Protein AF-A0A8D2ILJ5-F1 (afdb_monomer_lite)

pLDDT: mean 79.69, std 8.04, range [57.44, 95.0]

Sequence (78 aa):
MDSEQYFCALTKQARLLMVLTMVNIIQLVRDHWPMTLVPLGFVLGIYFDRVNDEKLALFKNKSKLYQRELKPGEEAWK

Foldseek 3Di:
DPVVVVVVVVVVVVVVVVVVVVVVVVVCCVVPVVVVVVVVVVVVVVVVVVVVVVVVCPCQLVDPVRNDDDDVPDDSDD

Radius of gyration: 23.57 Å; chains: 1; bounding box: 32×50×51 Å

InterPro domains:
  IPR012575 NADH dehydrogenase [ubiquinone] 1 beta subcomplex subunit 1, NDUB1 [PF08040] (22-78)
  IPR012575 NADH dehydrogenase [ubiquinone] 1 beta subcomplex subunit 1, NDUB1 [PTHR15222] (20-76)

Secondary structure (DSSP, 8-state):
--HHHHHHHHHHHHHHHHHHHHHHHHHHHHHSHHHHHHHHHHHHHHHHHHHHHHHHGGGTTTSTTT--PPPTT--S--

Structure (mmCIF, N/CA/C/O backbone):
data_AF-A0A8D2ILJ5-F1
#
_entry.id   AF-A0A8D2ILJ5-F1
#
loop_
_atom_site.group_PDB
_atom_site.id
_atom_site.type_symbol
_atom_site.label_atom_id
_atom_site.label_alt_id
_atom_site.label_comp_id
_atom_site.label_asym_id
_atom_site.label_entity_id
_atom_site.label_seq_id
_atom_site.pdbx_PDB_ins_code
_atom_site.Cartn_x
_atom_site.Cartn_y
_atom_site.Cartn_z
_atom_site.occupancy
_atom_site.B_iso_or_equiv
_atom_site.auth_seq_id
_atom_site.auth_comp_id
_atom_site.auth_asym_id
_atom_site.auth_atom_id
_atom_site.pdbx_PDB_model_num
ATOM 1 N N . MET A 1 1 ? 16.140 38.503 -22.287 1.00 57.44 1 MET A N 1
ATOM 2 C CA . MET A 1 1 ? 15.201 37.638 -23.041 1.00 57.44 1 MET A CA 1
ATOM 3 C C . MET A 1 1 ? 15.490 36.162 -22.751 1.00 57.44 1 MET A C 1
ATOM 5 O O . MET A 1 1 ? 15.112 35.299 -23.526 1.00 57.44 1 MET A O 1
ATOM 9 N N . ASP A 1 2 ? 16.127 35.867 -21.611 1.00 63.06 2 ASP A N 1
ATOM 10 C CA . ASP A 1 2 ? 16.894 34.630 -21.442 1.00 63.06 2 ASP A CA 1
ATOM 11 C C . ASP A 1 2 ? 16.270 33.705 -20.384 1.00 63.06 2 ASP A C 1
ATOM 13 O O . ASP A 1 2 ? 16.361 32.488 -20.496 1.00 63.06 2 ASP A O 1
ATOM 17 N N . SER A 1 3 ? 15.543 34.255 -19.401 1.00 62.94 3 SER A N 1
ATOM 18 C CA . SER A 1 3 ? 14.882 33.495 -18.323 1.00 62.94 3 SER A CA 1
ATOM 19 C C . SER A 1 3 ? 13.807 32.517 -18.822 1.00 62.94 3 SER A C 1
ATOM 21 O O . SER A 1 3 ? 13.737 31.383 -18.349 1.00 62.94 3 SER A O 1
ATOM 23 N N . GLU A 1 4 ? 13.013 32.915 -19.818 1.00 71.12 4 GLU A N 1
ATOM 24 C CA . GLU A 1 4 ? 11.986 32.072 -20.459 1.00 71.12 4 GLU A CA 1
ATOM 25 C C . GLU A 1 4 ? 12.607 30.878 -21.206 1.00 71.12 4 GLU A C 1
ATOM 27 O O . GLU A 1 4 ? 12.067 29.767 -21.237 1.00 71.12 4 GLU A O 1
ATOM 32 N N . GLN A 1 5 ? 13.793 31.086 -21.779 1.00 70.88 5 GLN A N 1
ATOM 33 C CA . GLN A 1 5 ? 14.498 30.085 -22.570 1.00 70.88 5 GLN A CA 1
ATOM 34 C C . GLN A 1 5 ? 15.119 29.005 -21.678 1.00 70.88 5 GLN A C 1
ATOM 36 O O . GLN A 1 5 ? 15.032 27.819 -22.009 1.00 70.88 5 GLN A O 1
ATOM 41 N N . TYR A 1 6 ? 15.631 29.383 -20.500 1.00 66.50 6 TYR A N 1
ATOM 42 C CA . TYR A 1 6 ? 16.061 28.426 -19.476 1.00 66.50 6 TYR A CA 1
ATOM 43 C C . TYR A 1 6 ? 14.894 27.604 -18.924 1.00 66.50 6 TYR A C 1
ATOM 45 O O . TYR A 1 6 ? 15.045 26.397 -18.753 1.00 66.50 6 TYR A O 1
ATOM 53 N N . PHE A 1 7 ? 13.714 28.198 -18.710 1.00 69.56 7 PHE A N 1
ATOM 54 C CA . PHE A 1 7 ? 12.535 27.456 -18.244 1.00 69.56 7 PHE A CA 1
ATOM 55 C C . PHE A 1 7 ? 12.044 26.432 -19.287 1.00 69.56 7 PHE A C 1
ATOM 57 O O . PHE A 1 7 ? 11.747 25.280 -18.961 1.00 69.56 7 PHE A O 1
ATOM 64 N N . CYS A 1 8 ? 12.038 26.800 -20.571 1.00 71.94 8 CYS A N 1
ATOM 65 C CA . CYS A 1 8 ? 11.717 25.888 -21.675 1.00 71.94 8 CYS A CA 1
ATOM 66 C C . CYS A 1 8 ? 12.757 24.759 -21.833 1.00 71.94 8 CYS A C 1
ATOM 68 O O . CYS A 1 8 ? 12.399 23.601 -22.057 1.00 71.94 8 CYS A O 1
ATOM 70 N N . ALA A 1 9 ? 14.048 25.059 -21.675 1.00 77.06 9 ALA A N 1
ATOM 7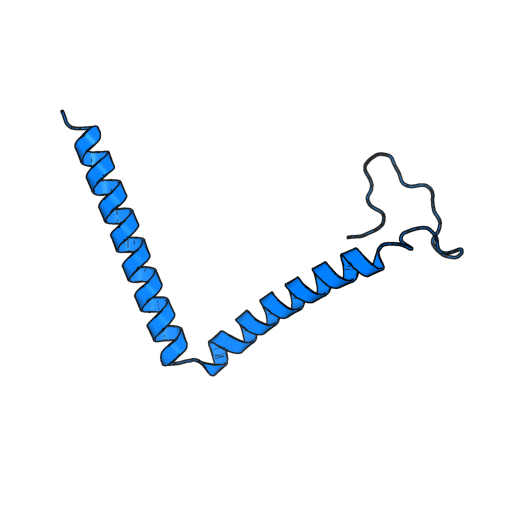1 C CA . ALA A 1 9 ? 15.105 24.049 -21.694 1.00 77.06 9 ALA A CA 1
ATOM 72 C C . ALA A 1 9 ? 15.010 23.105 -20.485 1.00 77.06 9 ALA A C 1
ATOM 74 O O . ALA A 1 9 ? 15.088 21.892 -20.652 1.00 77.06 9 ALA A O 1
ATOM 75 N N . LEU A 1 10 ? 14.746 23.640 -19.290 1.00 74.81 10 LEU A N 1
ATOM 76 C CA . LEU A 1 10 ? 14.588 22.870 -18.057 1.00 74.81 10 LEU A CA 1
ATOM 77 C C . LEU A 1 10 ? 13.374 21.936 -18.126 1.00 74.81 10 LEU A C 1
ATOM 79 O O . LEU A 1 10 ? 13.471 20.773 -17.750 1.00 74.81 10 LEU A O 1
ATOM 83 N N . THR A 1 11 ? 12.247 22.409 -18.662 1.00 71.88 11 THR A N 1
ATOM 84 C CA . THR A 1 11 ? 11.038 21.586 -18.842 1.00 71.88 11 THR A CA 1
ATOM 85 C C . THR A 1 11 ? 11.226 20.502 -19.904 1.00 71.88 11 THR A C 1
ATOM 87 O O . THR A 1 11 ? 10.753 19.378 -19.723 1.00 71.88 11 THR A O 1
ATOM 90 N N . LYS A 1 12 ? 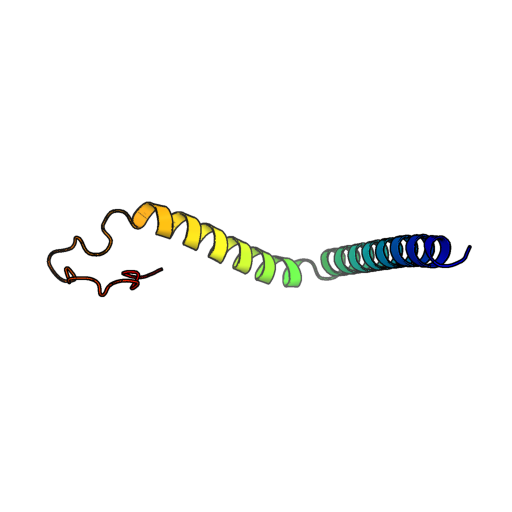11.967 20.780 -20.984 1.00 78.56 12 LYS A N 1
ATOM 91 C CA . LYS A 1 12 ? 12.362 19.764 -21.975 1.00 78.56 12 LYS A CA 1
ATOM 92 C C . LYS A 1 12 ? 13.345 18.749 -21.397 1.00 78.56 12 LYS A C 1
ATOM 94 O O . LYS A 1 12 ? 13.171 17.557 -21.624 1.00 78.56 12 LYS A O 1
ATOM 99 N N . GLN A 1 13 ? 14.323 19.195 -20.614 1.00 75.31 13 GLN A N 1
ATOM 100 C CA . GLN A 1 13 ? 15.309 18.332 -19.970 1.00 75.31 13 GLN A CA 1
ATOM 101 C C . GLN A 1 13 ? 14.668 17.457 -18.888 1.00 75.31 13 GLN A C 1
ATOM 103 O O . GLN A 1 13 ? 14.932 16.262 -18.846 1.00 75.31 13 GLN A O 1
ATOM 108 N N . ALA A 1 14 ? 13.753 18.005 -18.086 1.00 77.12 14 ALA A N 1
ATOM 109 C CA . ALA A 1 14 ? 12.959 17.252 -17.119 1.00 77.12 14 ALA A CA 1
ATOM 110 C C . ALA A 1 14 ? 12.057 16.215 -17.805 1.00 77.12 14 ALA A C 1
ATOM 112 O O . ALA A 1 14 ? 11.989 15.070 -17.366 1.00 77.12 14 ALA A O 1
ATOM 113 N N . ARG A 1 15 ? 11.417 16.579 -18.926 1.00 77.12 15 ARG A N 1
ATOM 114 C CA . ARG A 1 15 ? 10.625 15.642 -19.737 1.00 77.12 15 ARG A CA 1
ATOM 115 C C . ARG A 1 15 ? 11.491 14.522 -20.310 1.00 77.12 15 ARG A C 1
ATOM 117 O O . ARG A 1 15 ? 11.086 13.367 -20.282 1.00 77.12 15 ARG A O 1
ATOM 124 N N . LEU A 1 16 ? 12.677 14.845 -20.810 1.00 77.75 16 LEU A N 1
ATOM 125 C CA . LEU A 1 16 ? 13.591 13.867 -21.391 1.00 77.75 16 LEU A CA 1
ATOM 126 C C . LEU A 1 16 ? 14.167 12.934 -20.314 1.00 77.75 16 LEU A C 1
ATOM 128 O O . LEU A 1 16 ? 14.190 11.724 -20.513 1.00 77.75 16 LEU A O 1
ATOM 132 N N . LEU A 1 17 ? 14.512 13.467 -19.139 1.00 77.81 17 LEU A N 1
ATOM 133 C CA . LEU A 1 17 ? 14.889 12.679 -17.964 1.00 77.81 17 LEU A CA 1
ATOM 134 C C . LEU A 1 17 ? 13.752 11.755 -17.502 1.00 77.81 17 LEU A C 1
ATOM 136 O O . LEU A 1 17 ? 14.011 10.591 -17.222 1.00 77.81 17 LEU A O 1
ATOM 140 N N . MET A 1 18 ? 12.498 12.222 -17.490 1.00 73.19 18 MET A N 1
ATOM 141 C CA . MET A 1 18 ? 11.336 11.371 -17.193 1.00 73.19 18 MET A CA 1
ATOM 142 C C . MET A 1 18 ? 11.133 10.255 -18.227 1.00 73.19 18 MET A C 1
ATOM 144 O O . MET A 1 18 ? 10.792 9.133 -17.866 1.00 73.19 18 MET A O 1
ATOM 148 N N . VAL A 1 19 ? 11.334 10.529 -19.518 1.00 76.88 19 VAL A N 1
ATOM 149 C CA . VAL A 1 19 ? 11.196 9.498 -20.559 1.00 76.88 19 VAL A CA 1
ATOM 150 C C . VAL A 1 19 ? 12.313 8.459 -20.440 1.00 76.88 19 VAL A C 1
ATOM 152 O O . VAL A 1 19 ? 12.043 7.263 -20.514 1.00 76.88 19 VAL A O 1
ATOM 155 N N . LEU A 1 20 ? 13.553 8.886 -20.192 1.00 75.31 20 LEU A N 1
ATOM 156 C CA . LEU A 1 20 ? 14.689 7.978 -20.010 1.00 75.31 20 LEU A CA 1
ATOM 157 C C . LEU A 1 20 ? 14.517 7.069 -18.784 1.00 75.31 20 LEU A C 1
ATOM 159 O O . LEU A 1 20 ? 14.814 5.876 -18.864 1.00 75.31 20 LEU A O 1
ATOM 163 N N . THR A 1 21 ? 14.001 7.594 -17.669 1.00 75.81 21 THR A N 1
ATOM 164 C CA . THR A 1 21 ? 13.736 6.781 -16.472 1.00 75.81 21 THR A CA 1
ATOM 165 C C . THR A 1 21 ? 12.615 5.774 -16.718 1.00 75.81 21 THR A C 1
ATOM 167 O O . THR A 1 21 ? 12.767 4.607 -16.361 1.00 75.81 21 THR A O 1
ATOM 170 N N . MET A 1 22 ? 11.533 6.178 -17.392 1.00 74.19 22 MET A N 1
ATOM 171 C CA . MET A 1 22 ? 10.431 5.280 -17.759 1.00 74.19 22 MET A CA 1
ATOM 172 C C . MET A 1 22 ? 10.897 4.141 -18.666 1.00 74.19 22 MET A C 1
ATOM 174 O O . MET A 1 22 ? 10.570 2.984 -18.411 1.00 74.19 22 MET A O 1
ATOM 178 N N . VAL A 1 23 ? 11.709 4.441 -19.684 1.00 76.19 23 VAL A N 1
ATOM 179 C CA . VAL A 1 23 ? 12.252 3.418 -20.587 1.00 76.19 23 VAL A CA 1
ATOM 180 C C . VAL A 1 23 ? 13.129 2.426 -19.819 1.00 76.19 23 VAL A C 1
ATOM 182 O O . VAL A 1 23 ? 12.977 1.224 -20.018 1.00 76.19 23 VAL A O 1
ATOM 185 N N . ASN A 1 24 ? 13.978 2.886 -18.896 1.00 78.00 24 ASN A N 1
ATOM 186 C CA . ASN A 1 24 ? 14.838 1.997 -18.108 1.00 78.00 24 ASN A CA 1
ATOM 187 C C . ASN A 1 24 ? 14.039 1.082 -17.158 1.00 78.00 24 ASN A C 1
ATOM 189 O O . ASN A 1 24 ? 14.332 -0.105 -17.039 1.00 78.00 24 ASN A O 1
ATOM 193 N N . ILE A 1 25 ? 12.980 1.606 -16.530 1.00 75.00 25 ILE A N 1
ATOM 194 C CA . ILE A 1 25 ? 12.087 0.811 -15.672 1.00 75.00 25 ILE A CA 1
ATOM 195 C C . ILE A 1 25 ? 11.370 -0.271 -16.492 1.00 75.00 25 ILE A C 1
ATOM 197 O O . ILE A 1 25 ? 11.269 -1.410 -16.047 1.00 75.00 25 ILE A O 1
ATOM 201 N N . ILE A 1 26 ? 10.916 0.055 -17.706 1.00 79.94 26 ILE A N 1
ATOM 202 C CA . ILE A 1 26 ? 10.248 -0.907 -18.595 1.00 79.94 26 ILE A CA 1
ATOM 203 C C . ILE A 1 26 ? 11.209 -2.022 -19.033 1.00 79.94 26 ILE A C 1
ATOM 205 O O . ILE A 1 26 ? 10.805 -3.183 -19.075 1.00 79.94 26 ILE A O 1
ATOM 209 N N . GLN A 1 27 ? 12.477 -1.702 -19.319 1.00 74.94 27 GLN A N 1
ATOM 210 C CA . GLN A 1 27 ? 13.489 -2.720 -19.634 1.00 74.94 27 GLN A CA 1
ATOM 211 C C . GLN A 1 27 ? 13.775 -3.614 -18.417 1.00 74.94 27 GLN A C 1
ATOM 213 O O . GLN A 1 27 ? 13.772 -4.833 -18.553 1.00 74.94 27 GLN A O 1
ATOM 218 N N . LEU A 1 28 ? 13.908 -3.038 -17.216 1.00 75.75 28 LEU A N 1
ATOM 219 C CA . LEU A 1 28 ? 14.116 -3.793 -15.973 1.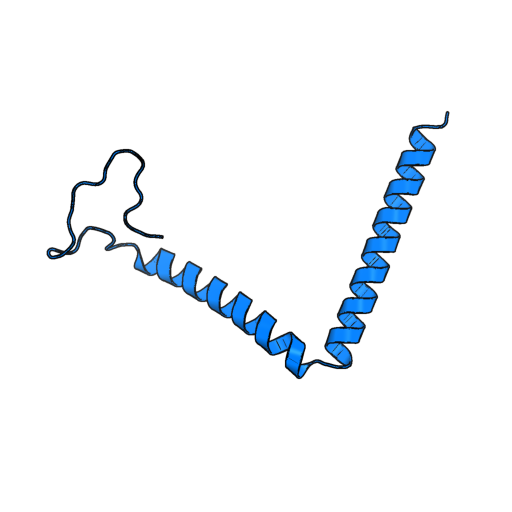00 75.75 28 LEU A CA 1
ATOM 220 C C . LEU A 1 28 ? 12.956 -4.757 -15.673 1.00 75.75 28 LEU A C 1
ATOM 222 O O . LEU A 1 28 ? 13.186 -5.917 -15.335 1.00 75.75 28 LEU A O 1
ATOM 226 N N . VAL A 1 29 ? 11.712 -4.294 -15.843 1.00 77.56 29 VAL A N 1
ATOM 227 C CA . VAL A 1 29 ? 10.511 -5.129 -15.690 1.00 77.56 29 VAL A CA 1
ATOM 228 C C . VAL A 1 29 ? 10.483 -6.245 -16.732 1.00 77.56 29 VAL A C 1
ATOM 230 O O . VAL A 1 29 ? 10.035 -7.340 -16.416 1.00 77.56 29 VAL A O 1
ATOM 233 N N . ARG A 1 30 ? 10.952 -6.005 -17.961 1.00 78.94 30 ARG A N 1
ATOM 234 C CA . ARG A 1 30 ? 10.966 -7.027 -19.015 1.00 78.94 30 ARG A CA 1
ATOM 235 C C . ARG A 1 30 ? 12.050 -8.081 -18.787 1.00 78.94 30 ARG A C 1
ATOM 237 O O . ARG A 1 30 ? 11.777 -9.269 -18.927 1.00 78.94 30 ARG A O 1
ATOM 244 N N . ASP A 1 31 ? 13.252 -7.650 -18.427 1.00 81.69 31 ASP A N 1
ATOM 245 C CA . ASP A 1 31 ? 14.425 -8.523 -18.348 1.00 81.69 31 ASP A CA 1
ATOM 246 C C . ASP A 1 31 ? 14.501 -9.263 -16.998 1.00 81.69 31 ASP A C 1
ATOM 248 O O . ASP A 1 31 ? 15.026 -10.375 -16.921 1.00 81.69 31 ASP A O 1
ATOM 252 N N . HIS A 1 32 ? 13.929 -8.690 -15.931 1.00 81.38 32 HIS A N 1
ATOM 253 C CA . HIS A 1 32 ? 13.929 -9.280 -14.590 1.00 81.38 32 HIS A CA 1
ATOM 254 C C . HIS A 1 32 ? 12.555 -9.235 -13.902 1.00 81.38 32 HIS A C 1
ATOM 256 O O . HIS A 1 32 ? 12.428 -8.995 -12.697 1.00 81.38 32 HIS A O 1
ATOM 262 N N . TRP A 1 33 ? 11.516 -9.542 -14.686 1.00 80.31 33 TRP A N 1
ATOM 263 C CA . TRP A 1 33 ? 10.111 -9.544 -14.271 1.00 80.31 33 TRP A CA 1
ATOM 264 C C . TRP A 1 33 ? 9.811 -10.244 -12.928 1.00 80.31 33 TRP A C 1
ATOM 266 O O . TRP A 1 33 ? 9.039 -9.679 -12.148 1.00 80.31 33 TRP A O 1
ATOM 276 N N . PRO A 1 34 ? 10.426 -11.392 -12.557 1.00 80.38 34 PRO A N 1
ATOM 277 C CA . PRO A 1 34 ? 10.065 -12.074 -11.317 1.00 80.38 34 PRO A CA 1
ATOM 278 C C . PRO A 1 34 ? 10.513 -11.286 -10.082 1.00 80.38 34 PRO A C 1
ATOM 28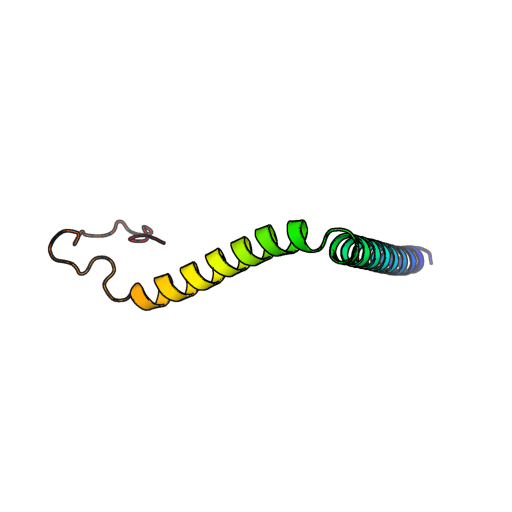0 O O . PRO A 1 34 ? 9.795 -11.223 -9.088 1.00 80.38 34 PRO A O 1
ATOM 283 N N . MET A 1 35 ? 11.679 -10.639 -10.147 1.00 82.50 35 MET A N 1
ATOM 284 C CA . MET A 1 35 ? 12.237 -9.897 -9.015 1.00 82.50 35 MET A CA 1
ATOM 285 C C . MET A 1 35 ? 11.584 -8.528 -8.840 1.00 82.50 35 MET A C 1
ATOM 287 O O . MET A 1 35 ? 11.595 -7.999 -7.736 1.00 82.50 35 MET A O 1
ATOM 291 N N . THR A 1 36 ? 11.006 -7.944 -9.894 1.00 81.12 36 THR A N 1
ATOM 292 C CA . THR A 1 36 ? 10.289 -6.663 -9.793 1.00 81.12 36 THR A CA 1
ATOM 293 C C . THR A 1 36 ? 8.848 -6.835 -9.309 1.00 81.12 36 THR A C 1
ATOM 295 O O . THR A 1 36 ? 8.345 -5.987 -8.572 1.00 81.12 36 THR A O 1
ATOM 298 N N . LEU A 1 37 ? 8.178 -7.936 -9.664 1.00 85.25 37 LEU A N 1
ATOM 299 C CA . LEU A 1 37 ? 6.788 -8.164 -9.259 1.00 85.25 37 LEU A CA 1
ATOM 300 C C . LEU A 1 37 ? 6.625 -8.456 -7.766 1.00 85.25 37 LEU A C 1
ATOM 302 O O . LEU A 1 37 ? 5.644 -8.015 -7.176 1.00 85.25 37 LEU A O 1
ATOM 306 N N . VAL A 1 38 ? 7.573 -9.159 -7.143 1.00 86.62 38 VAL A N 1
ATOM 307 C CA . VAL A 1 38 ? 7.515 -9.483 -5.707 1.00 86.62 38 VAL A CA 1
ATOM 308 C C . VAL A 1 38 ? 7.485 -8.228 -4.815 1.00 86.62 38 VAL A C 1
ATOM 310 O O . VAL A 1 38 ? 6.545 -8.097 -4.029 1.00 86.62 38 VAL A O 1
ATOM 313 N N . PRO A 1 39 ? 8.428 -7.269 -4.919 1.00 88.19 39 PRO A N 1
ATOM 314 C CA . PRO A 1 39 ? 8.386 -6.054 -4.110 1.00 88.19 39 PRO A CA 1
ATOM 315 C C . PRO A 1 39 ? 7.188 -5.165 -4.460 1.00 88.19 39 PRO A C 1
ATOM 317 O O . PRO A 1 39 ? 6.601 -4.566 -3.562 1.00 88.19 39 PRO A O 1
ATOM 320 N N . LEU A 1 40 ? 6.769 -5.110 -5.730 1.00 89.44 40 LEU A N 1
ATOM 321 C CA . LEU A 1 40 ? 5.577 -4.355 -6.121 1.00 89.44 40 LEU A CA 1
ATOM 322 C C . LEU A 1 40 ? 4.303 -4.954 -5.505 1.00 89.44 40 LEU A C 1
ATOM 324 O O . LEU A 1 40 ? 3.479 -4.228 -4.952 1.00 89.44 40 LEU A O 1
ATOM 328 N N . GLY A 1 41 ? 4.172 -6.281 -5.541 1.00 91.44 41 GLY A N 1
ATOM 329 C CA . GLY A 1 41 ? 3.081 -7.015 -4.905 1.00 91.44 41 GLY A CA 1
ATOM 330 C C . GLY A 1 41 ? 3.070 -6.843 -3.388 1.00 91.44 41 GLY A C 1
ATOM 331 O O . GLY A 1 41 ? 2.003 -6.693 -2.804 1.00 91.44 41 GLY A O 1
ATOM 332 N N . PHE A 1 42 ? 4.241 -6.774 -2.754 1.00 93.12 42 PHE A N 1
ATOM 333 C CA . PHE A 1 42 ? 4.354 -6.503 -1.321 1.00 93.12 42 PHE A CA 1
ATOM 334 C C . PHE A 1 42 ? 3.864 -5.096 -0.952 1.00 93.12 42 PHE A C 1
ATOM 336 O O . PHE A 1 42 ? 3.087 -4.938 -0.012 1.00 93.12 42 PHE A O 1
ATOM 343 N N . VAL A 1 43 ? 4.255 -4.075 -1.724 1.00 94.19 43 VAL A N 1
ATOM 344 C CA . VAL A 1 43 ? 3.784 -2.695 -1.514 1.00 94.19 43 VAL A CA 1
ATOM 345 C C . VAL A 1 43 ? 2.269 -2.596 -1.707 1.00 94.19 43 VAL A C 1
ATOM 347 O O . VAL A 1 43 ? 1.587 -1.977 -0.890 1.00 94.19 43 VAL A O 1
ATOM 350 N N . LEU A 1 44 ? 1.732 -3.238 -2.749 1.00 94.81 44 LEU A N 1
ATOM 351 C CA . LEU A 1 44 ? 0.287 -3.311 -2.977 1.00 94.81 44 LEU A CA 1
ATOM 352 C C . LEU A 1 44 ? -0.434 -4.066 -1.852 1.00 94.81 44 LEU A C 1
ATOM 354 O O . LEU A 1 44 ? -1.501 -3.638 -1.421 1.00 94.81 44 LEU A O 1
ATOM 358 N N . GLY A 1 45 ? 0.164 -5.143 -1.339 1.00 95.00 45 GLY A N 1
ATOM 359 C CA . GLY A 1 45 ? -0.348 -5.898 -0.198 1.00 95.00 45 GLY A CA 1
ATOM 360 C C . GLY A 1 45 ? -0.479 -5.032 1.051 1.00 95.00 45 GLY A C 1
ATOM 361 O O . GLY A 1 45 ? -1.566 -4.944 1.608 1.00 95.00 45 GLY A O 1
ATOM 362 N N . ILE A 1 46 ? 0.582 -4.309 1.430 1.00 94.12 46 ILE A N 1
ATOM 363 C CA . ILE A 1 46 ? 0.552 -3.372 2.569 1.00 94.12 46 ILE A CA 1
ATOM 364 C C . ILE A 1 46 ? -0.517 -2.294 2.370 1.00 94.12 46 ILE A C 1
ATOM 366 O O . ILE A 1 46 ? -1.186 -1.895 3.322 1.00 94.12 46 ILE A O 1
ATOM 370 N N . TYR A 1 47 ? -0.675 -1.791 1.145 1.00 93.38 47 TYR A N 1
ATOM 371 C CA . TYR A 1 47 ? -1.685 -0.780 0.861 1.00 93.38 47 TYR A CA 1
ATOM 372 C C . TYR A 1 47 ? -3.103 -1.314 1.091 1.00 93.38 47 TYR A C 1
ATOM 374 O O . TYR A 1 47 ? -3.896 -0.669 1.777 1.00 93.38 47 TYR A O 1
ATOM 382 N N . PHE A 1 48 ? -3.417 -2.495 0.557 1.00 94.88 48 PHE A N 1
ATOM 383 C CA . PHE A 1 48 ? -4.733 -3.097 0.752 1.00 94.88 48 PHE A CA 1
ATOM 384 C C . PHE A 1 48 ? -4.996 -3.490 2.205 1.00 94.88 48 PHE A C 1
ATOM 386 O O . PHE A 1 48 ? -6.124 -3.321 2.667 1.00 94.88 48 PHE A O 1
ATOM 393 N N . ASP A 1 49 ? -3.969 -3.940 2.923 1.00 92.69 49 ASP A N 1
ATOM 394 C CA . ASP A 1 49 ? -4.047 -4.248 4.351 1.00 92.69 49 ASP A CA 1
ATOM 395 C C . ASP A 1 49 ? -4.437 -3.000 5.157 1.00 92.69 49 ASP A C 1
ATOM 397 O O . ASP A 1 49 ? -5.439 -3.005 5.867 1.00 92.69 49 ASP A O 1
ATOM 401 N N . ARG A 1 50 ? -3.777 -1.860 4.901 1.00 89.88 50 ARG A N 1
ATOM 402 C CA . ARG A 1 50 ? -4.117 -0.572 5.536 1.00 89.88 50 ARG A CA 1
ATOM 403 C C . ARG A 1 50 ? -5.544 -0.115 5.255 1.00 89.88 50 ARG A C 1
ATOM 405 O O . ARG A 1 50 ? -6.240 0.332 6.160 1.00 89.88 50 ARG A O 1
ATOM 412 N N . VAL A 1 51 ? -5.996 -0.238 4.007 1.00 89.75 51 VAL A N 1
ATOM 413 C CA . VAL A 1 51 ? -7.375 0.118 3.631 1.00 89.75 51 VAL A CA 1
ATOM 414 C C . VAL A 1 51 ? -8.390 -0.785 4.337 1.00 89.75 51 VAL A C 1
ATOM 416 O O . VAL A 1 51 ? -9.508 -0.361 4.635 1.00 89.75 51 VAL A O 1
ATOM 419 N N . ASN A 1 52 ? -8.034 -2.043 4.585 1.00 90.06 52 ASN A N 1
ATOM 420 C CA . ASN A 1 52 ? -8.890 -2.971 5.304 1.00 90.06 52 ASN A CA 1
ATOM 421 C C . ASN A 1 52 ? -8.911 -2.678 6.813 1.00 90.06 52 ASN A C 1
ATOM 423 O O . ASN A 1 52 ? -9.988 -2.645 7.408 1.00 90.06 52 ASN A O 1
ATOM 427 N N . ASP A 1 53 ? -7.761 -2.373 7.409 1.00 87.62 53 ASP A N 1
ATOM 428 C CA . ASP A 1 53 ? -7.652 -1.988 8.818 1.00 87.62 53 ASP A CA 1
ATOM 429 C C . ASP A 1 53 ? -8.445 -0.715 9.136 1.00 87.62 53 ASP A C 1
ATOM 431 O O . ASP A 1 53 ? -9.115 -0.643 10.168 1.00 87.62 53 ASP A O 1
ATOM 435 N N . GLU A 1 54 ? -8.478 0.257 8.218 1.00 85.38 54 GLU A N 1
ATOM 436 C CA . GLU A 1 54 ? -9.324 1.452 8.336 1.00 85.38 54 GLU A CA 1
ATOM 437 C C . GLU A 1 54 ? -10.824 1.117 8.383 1.00 85.38 54 GLU A C 1
ATOM 439 O O . GLU A 1 54 ? -11.588 1.783 9.083 1.00 85.38 54 GLU A O 1
ATOM 444 N N . LYS A 1 55 ? -11.266 0.058 7.693 1.00 84.94 55 LYS A N 1
ATOM 445 C CA . LYS A 1 55 ? -12.666 -0.405 7.738 1.00 84.94 55 LYS A CA 1
ATOM 446 C C . LYS A 1 55 ? -12.973 -1.176 9.021 1.00 84.94 55 LYS A C 1
ATOM 448 O O . LYS A 1 55 ? -14.078 -1.073 9.552 1.00 84.94 55 LYS A O 1
ATOM 453 N N . LEU A 1 56 ? -12.002 -1.931 9.533 1.00 81.75 56 LEU A N 1
ATOM 454 C CA . LEU A 1 56 ? -12.118 -2.706 10.774 1.00 81.75 56 LEU A CA 1
ATOM 455 C C . LEU A 1 56 ? -11.880 -1.855 12.036 1.00 81.75 56 LEU A C 1
ATOM 457 O O . LEU A 1 56 ? -12.154 -2.291 13.155 1.00 81.75 56 LEU A O 1
ATOM 461 N N . ALA A 1 57 ? -11.465 -0.601 11.861 1.00 78.88 57 ALA A N 1
ATOM 462 C CA . ALA A 1 57 ? -11.215 0.376 12.912 1.00 78.88 57 ALA A CA 1
ATOM 463 C C . ALA A 1 57 ? -12.459 0.816 13.711 1.00 78.88 57 ALA A C 1
ATOM 465 O O . ALA A 1 57 ? -12.330 1.553 14.689 1.00 78.88 57 ALA A O 1
ATOM 466 N N . LEU A 1 58 ? -13.668 0.391 13.333 1.00 77.06 58 LEU A N 1
ATOM 467 C CA . LEU A 1 58 ? -14.919 0.835 13.964 1.00 77.06 58 LEU A CA 1
ATOM 468 C C . LEU A 1 58 ? -14.995 0.527 15.468 1.00 77.06 58 LEU A C 1
ATOM 470 O O . LEU A 1 58 ? -15.655 1.248 16.215 1.00 77.06 58 LEU A O 1
ATOM 474 N N . PHE A 1 59 ? -14.300 -0.515 15.928 1.00 77.69 59 PHE 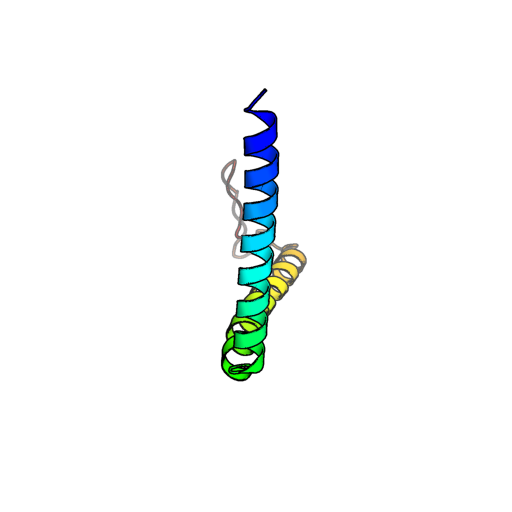A N 1
ATOM 475 C CA . PHE A 1 59 ? -14.262 -0.897 17.342 1.00 77.69 59 PHE A CA 1
ATOM 476 C C . PHE A 1 59 ? -12.987 -0.436 18.073 1.00 77.69 59 PHE A C 1
ATOM 478 O O . PHE A 1 59 ? -12.702 -0.889 19.188 1.00 77.69 59 PHE A O 1
ATOM 485 N N . LYS A 1 60 ? -12.219 0.492 17.477 1.00 78.56 60 LYS A N 1
ATOM 486 C CA . LYS A 1 60 ? -11.043 1.104 18.111 1.00 78.56 60 LYS A CA 1
ATOM 487 C C . LYS A 1 60 ? -11.431 1.702 19.460 1.00 78.56 60 LYS A C 1
ATOM 489 O O . LYS A 1 60 ? -12.336 2.527 19.554 1.00 78.56 60 LYS A O 1
ATOM 494 N N . ASN A 1 61 ? -10.734 1.275 20.513 1.00 74.50 61 ASN A N 1
ATOM 495 C CA . ASN A 1 61 ? -10.911 1.786 21.872 1.00 74.50 61 ASN A CA 1
ATOM 496 C C . ASN A 1 61 ? -12.343 1.631 22.450 1.00 74.50 61 ASN A C 1
ATOM 498 O O . ASN A 1 61 ? -12.731 2.335 23.381 1.00 74.50 61 ASN A O 1
ATOM 502 N N . LYS A 1 62 ? -13.145 0.707 21.899 1.00 79.19 62 LYS A N 1
ATOM 503 C CA . LYS A 1 62 ? -14.492 0.361 22.396 1.00 79.19 62 LYS A CA 1
ATOM 504 C C . LYS A 1 62 ? -14.551 -1.007 23.082 1.00 79.19 62 LYS A C 1
ATOM 506 O O . LYS A 1 62 ? -15.540 -1.328 23.733 1.00 79.19 62 LYS A O 1
ATOM 511 N N . SER A 1 63 ? -13.502 -1.821 22.959 1.00 83.44 63 SER A N 1
ATOM 512 C CA . SER A 1 63 ? -13.427 -3.125 23.621 1.00 83.44 63 SER A CA 1
ATOM 513 C C . SER A 1 63 ? -13.254 -2.984 25.131 1.00 83.44 63 SER A C 1
ATOM 515 O O . SER A 1 63 ? -12.366 -2.259 25.568 1.00 83.44 63 SER A O 1
ATOM 517 N N . LYS A 1 64 ? -14.008 -3.763 25.918 1.00 81.62 64 LYS A N 1
ATOM 518 C CA . LYS A 1 64 ? -13.981 -3.747 27.395 1.00 81.62 64 LYS A CA 1
ATOM 519 C C . LYS A 1 64 ? -12.583 -3.946 28.009 1.00 81.62 64 LYS A C 1
ATOM 521 O O . LYS A 1 64 ? -12.350 -3.499 29.122 1.00 81.62 64 LYS A O 1
ATOM 526 N N . LEU A 1 65 ? -11.671 -4.613 27.295 1.00 84.31 65 LEU A N 1
ATOM 527 C CA . LEU A 1 65 ? -10.305 -4.884 27.759 1.00 84.31 65 LEU A CA 1
ATOM 528 C C . LEU A 1 65 ? -9.328 -3.717 27.517 1.00 84.31 65 LEU A C 1
ATOM 530 O O . LEU A 1 65 ? -8.432 -3.506 28.325 1.00 84.31 65 LEU A O 1
ATOM 534 N N . TYR A 1 66 ? -9.497 -2.968 26.422 1.00 80.88 66 TYR A N 1
ATOM 535 C CA . TYR A 1 66 ? -8.567 -1.909 25.989 1.00 80.88 66 TYR A CA 1
ATOM 536 C C . TYR A 1 66 ? -9.175 -0.504 25.984 1.00 80.88 66 TYR A C 1
ATOM 538 O O . TYR A 1 66 ? -8.556 0.426 25.474 1.00 80.88 66 TYR A O 1
ATOM 546 N N . GLN A 1 67 ? -10.385 -0.340 26.518 1.00 82.06 67 GLN A N 1
ATOM 547 C CA . GLN A 1 67 ? -11.033 0.960 26.622 1.00 82.06 67 GLN A CA 1
ATOM 548 C C . GLN A 1 67 ? -10.254 1.845 27.598 1.00 82.06 67 GLN A C 1
ATOM 550 O O . GLN A 1 67 ? -10.136 1.537 28.784 1.00 82.06 67 GLN A O 1
ATOM 555 N N . ARG A 1 68 ? -9.726 2.952 27.084 1.00 84.06 68 ARG A N 1
ATOM 556 C CA . ARG A 1 68 ? -9.004 3.970 27.851 1.00 84.06 68 ARG A CA 1
ATOM 557 C C . ARG A 1 68 ? -9.379 5.365 27.366 1.00 84.06 68 ARG A C 1
ATOM 559 O O . ARG A 1 68 ? -9.706 5.547 26.195 1.00 84.06 68 ARG A O 1
ATOM 566 N N . GLU A 1 69 ? -9.296 6.356 28.243 1.00 81.12 69 GLU A N 1
ATOM 567 C CA . GLU A 1 69 ? -9.394 7.758 27.827 1.00 81.12 69 GLU A CA 1
ATOM 568 C C . GLU A 1 69 ? -8.164 8.114 26.974 1.00 81.12 69 GLU A C 1
ATOM 570 O O . GLU A 1 69 ? -7.024 7.845 27.370 1.00 81.12 69 GLU A O 1
ATOM 575 N N . LEU A 1 70 ? -8.382 8.668 25.778 1.00 79.00 70 LEU A N 1
ATOM 576 C CA . LEU A 1 70 ? -7.294 9.143 24.915 1.00 79.00 70 LEU A CA 1
ATOM 577 C C . LEU A 1 70 ? -6.817 10.500 25.423 1.00 79.00 70 LEU A C 1
ATOM 579 O O . LEU A 1 70 ? -7.626 11.372 25.746 1.00 79.00 70 LEU A O 1
ATOM 583 N N . LYS A 1 71 ? -5.498 10.708 25.449 1.00 82.38 71 LYS A N 1
ATOM 584 C CA . LYS A 1 71 ? -4.955 12.051 25.654 1.00 82.38 71 LYS A CA 1
ATOM 585 C C . LYS A 1 71 ? -5.346 12.945 24.469 1.00 82.38 71 LYS A C 1
ATOM 587 O O . LYS A 1 71 ? -5.447 12.453 23.343 1.00 82.38 71 LYS A O 1
ATOM 592 N N . PRO A 1 72 ? -5.558 14.253 24.690 1.00 79.19 72 PRO A N 1
ATOM 593 C CA . PRO A 1 72 ? -5.875 15.169 23.602 1.00 79.19 72 PRO A CA 1
ATOM 594 C C . PRO A 1 72 ? -4.754 15.139 22.552 1.00 79.19 72 PRO A C 1
ATOM 596 O O . PRO A 1 72 ? -3.599 15.418 22.868 1.00 79.19 72 PRO A O 1
ATOM 599 N N . GLY A 1 73 ? -5.101 14.766 21.317 1.00 78.38 73 GLY A N 1
ATOM 600 C CA . GLY A 1 73 ? -4.163 14.622 20.196 1.00 78.38 73 GLY A CA 1
ATOM 601 C C . GLY A 1 73 ? -3.558 13.224 19.998 1.00 78.38 73 GLY A C 1
ATOM 602 O O . GLY A 1 73 ? -2.766 13.053 19.077 1.00 78.38 73 GLY A O 1
ATOM 603 N N . GLU A 1 74 ? -3.913 12.228 20.816 1.00 78.44 74 GLU A N 1
ATOM 604 C CA . GLU A 1 74 ? -3.456 10.840 20.657 1.00 78.44 74 GLU A CA 1
ATOM 605 C C . GLU A 1 74 ? -4.451 10.024 19.817 1.00 78.44 74 GLU A C 1
ATOM 607 O O . GLU A 1 74 ? -5.648 10.021 20.095 1.00 78.44 74 GLU A O 1
ATOM 612 N N . GLU A 1 75 ? -3.965 9.300 18.810 1.00 72.50 75 GLU A N 1
ATOM 613 C CA . GLU A 1 75 ? -4.751 8.301 18.078 1.00 72.50 75 GLU A CA 1
ATOM 614 C C . GLU A 1 75 ? -4.656 6.927 18.764 1.00 72.50 75 GLU A C 1
ATOM 616 O O . GLU A 1 75 ? -3.604 6.550 19.273 1.00 72.50 75 GLU A O 1
ATOM 621 N N . ALA A 1 76 ? -5.760 6.168 18.813 1.00 69.31 76 ALA A N 1
ATOM 622 C CA . ALA A 1 76 ? -5.807 4.901 19.558 1.00 69.31 76 ALA A CA 1
ATOM 623 C C . ALA A 1 76 ? -4.778 3.879 19.041 1.00 69.31 76 ALA A C 1
ATOM 625 O O . ALA A 1 76 ? -4.142 3.194 19.843 1.00 69.31 76 ALA A O 1
ATOM 626 N N . TRP A 1 77 ? -4.665 3.780 17.715 1.00 67.19 77 TRP A N 1
ATOM 627 C CA . TRP A 1 77 ? -3.642 3.088 16.928 1.00 67.19 77 TRP A CA 1
ATOM 628 C C . TRP A 1 77 ? -3.963 3.306 15.439 1.00 67.19 77 TRP A C 1
ATOM 630 O O . TRP A 1 77 ? -5.127 3.566 15.096 1.00 67.19 77 TRP A O 1
ATOM 640 N N . LYS A 1 78 ? -2.948 3.241 14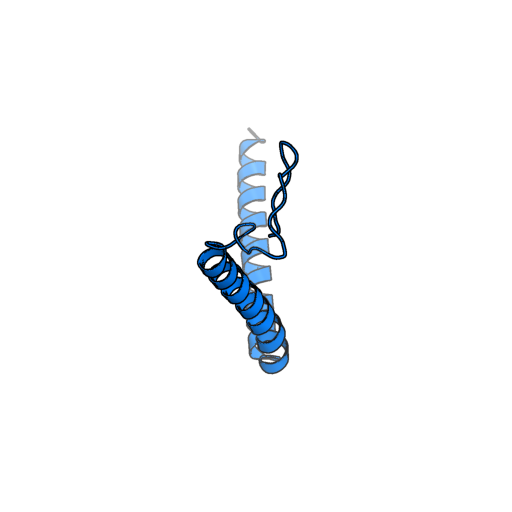.573 1.00 63.88 78 LYS A N 1
ATOM 641 C CA . LYS A 1 78 ? -3.081 3.484 13.131 1.00 63.88 78 LYS A CA 1
ATOM 642 C C . LYS A 1 78 ? -3.429 2.199 12.404 1.00 63.88 78 LYS A C 1
ATOM 644 O O . LYS A 1 78 ? -2.571 1.296 12.429 1.00 63.88 78 LYS A O 1
#

Organism: Varanus komodoensis (NCBI:txid61221)